Protein AF-A0A965Y6D3-F1 (afdb_monomer_lite)

Radius of gyration: 19.17 Å; chains: 1; bounding box: 47×40×53 Å

Structure (mmCIF, N/CA/C/O backbone):
data_AF-A0A965Y6D3-F1
#
_entry.id   AF-A0A965Y6D3-F1
#
loop_
_atom_site.group_PDB
_atom_site.id
_atom_site.type_symbol
_atom_site.label_atom_id
_atom_site.label_alt_id
_atom_site.label_comp_id
_atom_site.label_asym_id
_atom_site.label_entity_id
_atom_site.label_seq_id
_atom_site.pdbx_PDB_ins_code
_atom_site.Cartn_x
_atom_site.Cartn_y
_atom_site.Cartn_z
_atom_site.occupancy
_atom_site.B_iso_or_equiv
_atom_site.auth_seq_id
_atom_site.auth_comp_id
_atom_site.auth_asym_id
_atom_site.auth_atom_id
_atom_site.pdbx_PDB_model_num
ATOM 1 N N . SER A 1 1 ? -4.633 10.732 -21.211 1.00 68.62 1 SER A N 1
ATOM 2 C CA . SER A 1 1 ? -4.605 10.788 -19.739 1.00 68.62 1 SER A CA 1
ATOM 3 C C . SER A 1 1 ? -6.030 10.645 -19.221 1.00 68.62 1 SER A C 1
ATOM 5 O O . SER A 1 1 ? -6.922 11.171 -19.879 1.00 68.62 1 SER A O 1
ATOM 7 N N . ILE A 1 2 ? -6.261 9.896 -18.138 1.00 81.75 2 ILE A N 1
ATOM 8 C CA . ILE A 1 2 ? -7.557 9.867 -17.426 1.00 81.75 2 ILE A CA 1
ATOM 9 C C . ILE A 1 2 ? -7.588 10.966 -16.351 1.00 81.75 2 ILE A C 1
ATOM 11 O O . ILE A 1 2 ? -6.536 11.519 -16.014 1.00 81.75 2 ILE A O 1
ATOM 15 N N . SER A 1 3 ? -8.769 11.322 -15.843 1.00 87.31 3 SER A N 1
ATOM 16 C CA . SER A 1 3 ? -8.889 12.342 -14.794 1.00 87.31 3 SER A CA 1
ATOM 17 C C . SER A 1 3 ? -8.324 11.835 -13.459 1.00 87.31 3 SER A C 1
ATOM 19 O O . SER A 1 3 ? -8.155 10.631 -13.259 1.00 87.31 3 SER A O 1
ATOM 21 N N . ILE A 1 4 ? -8.013 12.756 -12.540 1.00 86.50 4 ILE A N 1
ATOM 22 C CA . ILE A 1 4 ? -7.615 12.400 -11.166 1.00 86.50 4 ILE A CA 1
ATOM 23 C C . ILE A 1 4 ? -8.743 11.622 -10.484 1.00 86.50 4 ILE A C 1
ATOM 25 O O . ILE A 1 4 ? -8.484 10.596 -9.873 1.00 86.50 4 ILE A O 1
ATOM 29 N N . PHE A 1 5 ? -9.987 12.063 -10.673 1.00 88.44 5 PHE A N 1
ATOM 30 C CA . PHE A 1 5 ? -11.165 11.400 -10.124 1.00 88.44 5 PHE A CA 1
ATOM 31 C C . PHE A 1 5 ? -11.256 9.926 -10.548 1.00 88.44 5 PHE A C 1
ATOM 33 O O . PHE A 1 5 ? -11.389 9.053 -9.695 1.00 88.44 5 PHE A O 1
ATOM 40 N N . GLU A 1 6 ? -11.099 9.639 -11.845 1.00 87.62 6 GLU A N 1
ATOM 41 C CA . GLU A 1 6 ? -11.124 8.260 -12.349 1.00 87.62 6 GLU A CA 1
ATOM 42 C C . GLU A 1 6 ? -9.951 7.429 -11.815 1.00 87.62 6 GLU A C 1
ATOM 44 O O . GLU A 1 6 ? -10.140 6.274 -11.445 1.00 87.62 6 GLU A O 1
ATOM 49 N N . ARG A 1 7 ? -8.746 8.010 -11.701 1.00 87.44 7 ARG A N 1
ATOM 50 C CA . ARG A 1 7 ? -7.607 7.322 -11.064 1.00 87.44 7 ARG A CA 1
ATOM 51 C C . ARG A 1 7 ? -7.920 6.932 -9.625 1.00 87.44 7 ARG A C 1
ATOM 53 O O . ARG A 1 7 ? -7.744 5.773 -9.265 1.00 87.44 7 ARG A O 1
ATOM 60 N N . SER A 1 8 ? -8.403 7.882 -8.829 1.00 89.38 8 SER A N 1
ATOM 61 C CA . SER A 1 8 ? -8.737 7.645 -7.426 1.00 89.38 8 SER A CA 1
ATOM 62 C C . SER A 1 8 ? -9.843 6.602 -7.278 1.00 89.38 8 SER A C 1
ATOM 64 O O . SER A 1 8 ? -9.779 5.789 -6.365 1.00 89.38 8 SER A O 1
ATOM 66 N N . LYS A 1 9 ? -10.820 6.570 -8.194 1.00 90.38 9 LYS A N 1
ATOM 67 C CA . LYS A 1 9 ? -11.898 5.572 -8.182 1.00 90.38 9 LYS A CA 1
ATOM 68 C C . LYS A 1 9 ? -11.389 4.160 -8.487 1.00 90.38 9 LYS A C 1
ATOM 70 O O . LYS A 1 9 ? -11.785 3.212 -7.816 1.00 90.38 9 LYS A O 1
ATOM 75 N N . ILE A 1 10 ? -10.490 4.018 -9.463 1.00 90.69 10 ILE A N 1
ATOM 76 C CA . ILE A 1 10 ? -9.866 2.727 -9.797 1.00 90.69 10 ILE A CA 1
ATOM 77 C C . ILE A 1 10 ? -9.026 2.217 -8.620 1.00 90.69 10 ILE A C 1
ATOM 79 O O . ILE A 1 10 ? -9.146 1.053 -8.244 1.00 90.69 10 ILE A O 1
ATOM 83 N N . ILE A 1 11 ? -8.214 3.087 -8.008 1.00 90.44 11 ILE A N 1
ATOM 84 C CA . ILE A 1 11 ? -7.406 2.718 -6.837 1.00 90.44 11 ILE A CA 1
ATOM 85 C C . ILE A 1 11 ? -8.306 2.336 -5.658 1.00 90.44 11 ILE A C 1
ATOM 87 O O . ILE A 1 11 ? -8.054 1.322 -5.018 1.00 90.44 11 ILE A O 1
ATOM 91 N N . ALA A 1 12 ? -9.383 3.086 -5.406 1.00 92.38 12 ALA A N 1
ATOM 92 C CA . ALA A 1 12 ? -10.341 2.768 -4.349 1.00 92.38 12 ALA A CA 1
ATOM 93 C C . ALA A 1 12 ? -10.953 1.371 -4.523 1.00 92.38 12 ALA A C 1
ATOM 95 O O . ALA A 1 12 ? -10.989 0.603 -3.570 1.00 92.38 12 ALA A O 1
ATOM 96 N N . SER A 1 13 ? -11.357 1.008 -5.745 1.00 92.62 13 SER A N 1
ATOM 97 C CA . SER A 1 13 ? -11.887 -0.332 -6.033 1.00 92.62 13 SER A CA 1
ATOM 98 C C . SER A 1 13 ? -10.840 -1.435 -5.828 1.00 92.62 13 SER A C 1
ATOM 100 O O . SER A 1 13 ? -11.153 -2.488 -5.278 1.00 92.62 13 SER A O 1
ATOM 102 N N . MET A 1 14 ? -9.581 -1.187 -6.207 1.00 92.69 14 MET A N 1
ATOM 103 C CA . MET A 1 14 ? -8.479 -2.117 -5.941 1.00 92.69 14 MET A CA 1
ATOM 104 C C . MET A 1 14 ? -8.265 -2.312 -4.431 1.00 92.69 14 MET A C 1
ATOM 106 O O . MET A 1 14 ? -8.175 -3.447 -3.969 1.00 92.69 14 MET A O 1
ATOM 110 N N . LEU A 1 15 ? -8.225 -1.220 -3.661 1.00 91.81 15 LEU A N 1
ATOM 111 C CA . LEU A 1 15 ? -8.042 -1.254 -2.207 1.00 91.81 15 LEU A CA 1
ATOM 112 C C . LEU A 1 15 ? -9.227 -1.912 -1.487 1.00 91.81 15 LEU A C 1
ATOM 114 O O . LEU A 1 15 ? -9.032 -2.669 -0.540 1.00 91.81 15 LEU A O 1
ATOM 118 N N . GLU A 1 16 ? -10.452 -1.679 -1.954 1.00 94.06 16 GLU A N 1
ATOM 119 C CA . GLU A 1 16 ? -11.655 -2.338 -1.447 1.00 94.06 16 GLU A CA 1
ATOM 120 C C . GLU A 1 16 ? -11.596 -3.858 -1.619 1.00 94.06 16 GLU A C 1
ATOM 122 O O . GLU A 1 16 ? -11.966 -4.589 -0.702 1.00 94.06 16 GLU A O 1
ATOM 127 N N . SER A 1 17 ? -11.095 -4.334 -2.761 1.00 94.44 17 SER A N 1
ATOM 128 C CA . SER A 1 17 ? -11.027 -5.766 -3.070 1.00 94.44 17 SER A CA 1
ATOM 129 C C . SER A 1 17 ? -9.969 -6.544 -2.278 1.00 94.44 17 SER A C 1
ATOM 131 O O . SER A 1 17 ? -9.983 -7.770 -2.295 1.00 94.44 17 SER A O 1
ATOM 133 N N . ALA A 1 18 ? -9.048 -5.856 -1.597 1.00 90.94 18 ALA A N 1
ATOM 134 C CA . ALA A 1 18 ? -7.921 -6.481 -0.912 1.00 90.94 18 ALA A CA 1
ATOM 135 C C . ALA A 1 18 ? -8.195 -6.684 0.584 1.00 90.94 18 ALA A C 1
ATOM 137 O O . ALA A 1 18 ? -8.524 -5.728 1.281 1.00 90.94 18 ALA A O 1
ATOM 138 N N . ASP A 1 19 ? -7.995 -7.891 1.112 1.00 89.19 19 ASP A N 1
ATOM 139 C CA . ASP A 1 19 ? -8.047 -8.142 2.565 1.00 89.19 19 ASP A CA 1
ATOM 140 C C . ASP A 1 19 ? -6.763 -7.690 3.278 1.00 89.19 19 ASP A C 1
ATOM 142 O O . ASP A 1 19 ? -6.785 -7.232 4.423 1.00 89.19 19 ASP A O 1
ATOM 146 N N . VAL A 1 20 ? -5.635 -7.787 2.569 1.00 88.56 20 VAL A N 1
ATOM 147 C CA . VAL A 1 20 ? -4.311 -7.371 3.035 1.00 88.56 20 VAL A CA 1
ATOM 148 C C . VAL A 1 20 ? -3.737 -6.358 2.056 1.00 88.56 20 VAL A C 1
ATOM 150 O O . VAL A 1 20 ? -3.625 -6.624 0.860 1.00 88.56 20 VAL A O 1
ATOM 153 N N . ILE A 1 21 ? -3.340 -5.201 2.573 1.00 88.38 21 ILE A N 1
ATOM 154 C CA . ILE A 1 21 ? -2.695 -4.131 1.821 1.00 88.38 21 ILE A CA 1
ATOM 155 C C . ILE A 1 21 ? -1.252 -4.048 2.303 1.00 88.38 21 ILE A C 1
ATOM 157 O O . ILE A 1 21 ? -0.997 -3.793 3.478 1.00 88.38 21 ILE A O 1
ATOM 161 N N . ILE A 1 22 ? -0.301 -4.263 1.396 1.00 85.81 22 ILE A N 1
ATOM 162 C CA . ILE A 1 22 ? 1.119 -4.045 1.672 1.00 85.81 22 ILE A CA 1
ATOM 163 C C . ILE A 1 22 ? 1.490 -2.708 1.052 1.00 85.81 22 ILE A C 1
ATOM 165 O O . ILE A 1 22 ? 1.518 -2.559 -0.168 1.00 85.81 22 ILE A O 1
ATOM 169 N N . GLU A 1 23 ? 1.747 -1.725 1.901 1.00 80.25 23 GLU A N 1
ATOM 170 C CA . GLU A 1 23 ? 2.158 -0.399 1.487 1.00 80.25 23 GLU A CA 1
ATOM 171 C C . GLU A 1 23 ? 3.637 -0.188 1.790 1.00 80.25 23 GLU A C 1
ATOM 173 O O . GLU A 1 23 ? 4.140 -0.466 2.878 1.00 80.25 23 GLU A O 1
ATOM 178 N N . SER A 1 24 ? 4.341 0.360 0.813 1.00 73.81 24 SER A N 1
ATOM 179 C CA . SER A 1 24 ? 5.759 0.644 0.926 1.00 73.81 24 SER A CA 1
ATOM 180 C C . SER A 1 24 ? 6.064 2.013 0.332 1.00 73.81 24 SER A C 1
ATOM 182 O O . SER A 1 24 ? 5.515 2.360 -0.715 1.00 73.81 24 SER A O 1
ATOM 184 N N . ALA A 1 25 ? 6.958 2.772 0.968 1.00 63.88 25 ALA A N 1
ATOM 185 C CA . ALA A 1 25 ? 7.485 4.035 0.438 1.00 63.88 25 ALA A CA 1
ATOM 186 C C . ALA A 1 25 ? 6.428 5.116 0.105 1.00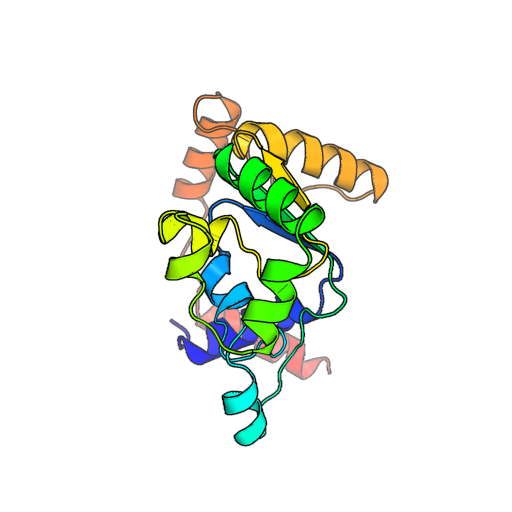 63.88 25 ALA A C 1
ATOM 188 O O . ALA A 1 25 ? 6.598 5.889 -0.836 1.00 63.88 25 ALA A O 1
ATOM 189 N N . VAL A 1 26 ? 5.349 5.203 0.892 1.00 68.62 26 VAL A N 1
ATOM 190 C CA . VAL A 1 26 ? 4.363 6.308 0.845 1.00 68.62 26 VAL A CA 1
ATOM 191 C C . VAL A 1 26 ? 3.560 6.388 -0.474 1.00 68.62 26 VAL A C 1
ATOM 193 O O . VAL A 1 26 ? 2.860 7.365 -0.727 1.00 68.62 26 VAL A O 1
ATOM 196 N N . VAL A 1 27 ? 3.609 5.353 -1.324 1.00 71.19 27 VAL A N 1
ATOM 197 C CA . VAL A 1 27 ? 3.031 5.385 -2.686 1.00 71.19 27 VAL A CA 1
ATOM 198 C C . VAL A 1 27 ? 1.513 5.586 -2.693 1.00 71.19 27 VAL A C 1
ATOM 200 O O . VAL A 1 27 ? 1.006 6.280 -3.567 1.00 71.19 27 VAL A O 1
ATOM 203 N N . LEU A 1 28 ? 0.802 4.988 -1.735 1.00 76.06 28 LEU A N 1
ATOM 204 C CA . LEU A 1 28 ? -0.661 5.052 -1.627 1.00 76.06 28 LEU A CA 1
ATOM 205 C C . LEU A 1 28 ? -1.113 5.748 -0.342 1.00 76.06 28 LEU A C 1
ATOM 207 O O . LEU A 1 28 ? -2.265 5.622 0.062 1.00 76.06 28 LEU A O 1
ATOM 211 N N . THR A 1 29 ? -0.218 6.479 0.327 1.00 74.56 29 THR A N 1
ATOM 212 C CA . THR A 1 29 ? -0.527 7.077 1.631 1.00 74.56 29 THR A CA 1
ATOM 213 C C . THR A 1 29 ? -1.676 8.071 1.517 1.00 74.56 29 THR A C 1
ATOM 215 O O . THR A 1 29 ? -2.518 8.131 2.408 1.00 74.56 29 THR A O 1
ATOM 218 N N . GLN A 1 30 ? -1.762 8.819 0.416 1.00 75.94 30 GLN A N 1
ATOM 219 C CA . GLN A 1 30 ? -2.862 9.756 0.233 1.00 75.94 30 GLN A CA 1
ATOM 220 C C . GLN A 1 30 ? -4.190 9.024 0.014 1.00 75.94 30 GLN A C 1
ATOM 222 O O . GLN A 1 30 ? -5.191 9.405 0.604 1.00 75.94 30 GLN A O 1
ATOM 227 N N . GLU A 1 31 ? -4.209 7.964 -0.789 1.00 81.12 31 GLU A N 1
ATOM 228 C CA . GLU A 1 31 ? -5.406 7.173 -1.070 1.00 81.12 31 GLU A CA 1
ATOM 229 C C . GLU A 1 31 ? -5.873 6.356 0.137 1.00 81.12 31 GLU A C 1
ATOM 231 O O . GLU A 1 31 ? -7.076 6.204 0.330 1.00 81.12 31 GLU A O 1
ATOM 236 N N . ILE A 1 32 ? -4.941 5.870 0.958 1.00 77.62 32 ILE A N 1
ATOM 237 C CA . ILE A 1 32 ? -5.231 5.095 2.165 1.00 77.62 32 ILE A CA 1
ATOM 238 C C . ILE A 1 32 ? -5.709 6.009 3.297 1.00 77.62 32 ILE A C 1
ATOM 240 O O . ILE A 1 32 ? -6.705 5.679 3.924 1.00 77.62 32 ILE A O 1
ATOM 244 N N . HIS A 1 33 ? -5.042 7.144 3.552 1.00 74.81 33 HIS A N 1
ATOM 245 C CA . HIS A 1 33 ? -5.310 7.960 4.754 1.00 74.81 33 HIS A CA 1
ATOM 246 C C . HIS A 1 33 ? -6.207 9.163 4.530 1.00 74.81 33 HIS A C 1
ATOM 248 O O . HIS A 1 33 ? -6.869 9.592 5.464 1.00 74.81 33 HIS A O 1
ATOM 254 N N . ASP A 1 34 ? -6.219 9.725 3.325 1.00 77.69 34 ASP A N 1
ATOM 255 C CA . ASP A 1 34 ? -6.990 10.928 3.004 1.00 77.69 34 ASP A CA 1
ATOM 256 C C . ASP A 1 34 ? -7.789 10.750 1.700 1.00 77.69 34 ASP A C 1
ATOM 258 O O . ASP A 1 34 ? -8.254 11.727 1.103 1.00 77.69 34 ASP A O 1
ATOM 262 N N . GLY A 1 35 ? -7.978 9.499 1.264 1.00 85.75 35 GLY A N 1
ATOM 263 C CA . GLY A 1 35 ? -8.602 9.159 -0.004 1.00 85.75 35 GLY A CA 1
ATOM 264 C C . GLY A 1 35 ? -10.048 9.654 -0.079 1.00 85.75 35 GLY A C 1
ATOM 265 O O . GLY A 1 35 ? -10.790 9.560 0.903 1.00 85.75 35 GLY A O 1
ATOM 266 N N . PRO A 1 36 ? -10.506 10.146 -1.245 1.00 90.88 36 PRO A N 1
ATOM 267 C CA . PRO A 1 36 ? -11.851 10.700 -1.381 1.00 90.88 36 PRO A CA 1
ATOM 268 C C . PRO A 1 36 ? -12.960 9.642 -1.307 1.00 90.88 36 PRO A C 1
ATOM 270 O O . PRO A 1 36 ? -14.127 10.015 -1.267 1.00 90.88 36 PRO A O 1
ATOM 273 N N . PHE A 1 37 ? -12.628 8.349 -1.318 1.00 93.88 37 PHE A N 1
ATOM 274 C CA . PHE A 1 37 ? -13.584 7.234 -1.320 1.00 93.88 37 PHE A CA 1
ATOM 275 C C . PHE A 1 37 ? -13.464 6.315 -0.096 1.00 93.88 37 PHE A C 1
ATOM 277 O O . PHE A 1 37 ? -14.272 5.401 0.036 1.00 93.88 37 PHE A O 1
ATOM 284 N N . GLU A 1 38 ? -12.477 6.539 0.775 1.00 90.75 38 GLU A N 1
ATOM 285 C CA . GLU A 1 38 ? -12.203 5.711 1.955 1.00 90.75 38 GLU A CA 1
ATOM 286 C C . GLU A 1 38 ? -12.880 6.325 3.190 1.00 90.75 38 GLU A C 1
ATOM 288 O O . GLU A 1 38 ? -12.722 7.519 3.447 1.00 90.75 38 GLU A O 1
ATOM 293 N N . CYS A 1 39 ? -13.671 5.541 3.923 1.00 89.25 39 CYS A N 1
ATOM 294 C CA . CYS A 1 39 ? -14.564 6.038 4.976 1.00 89.25 39 CYS A CA 1
ATOM 295 C C . CYS A 1 39 ? -14.075 5.835 6.416 1.00 89.25 39 CYS A C 1
ATOM 297 O O . CYS A 1 39 ? -14.684 6.394 7.326 1.00 89.25 39 CYS A O 1
ATOM 299 N N . TYR A 1 40 ? -13.045 5.028 6.657 1.00 85.62 40 TYR A N 1
ATOM 300 C CA . TYR A 1 40 ? -12.575 4.725 8.008 1.00 85.62 40 TYR A CA 1
ATOM 301 C C . TYR A 1 40 ? -11.571 5.762 8.517 1.00 85.62 40 TYR A C 1
ATOM 303 O O . TYR A 1 40 ? -11.633 6.202 9.661 1.00 85.62 40 TYR A O 1
ATOM 311 N N . THR A 1 41 ? -10.659 6.177 7.649 1.00 75.88 41 THR A N 1
ATOM 312 C CA . THR A 1 41 ? -9.553 7.090 7.947 1.00 75.88 41 THR A CA 1
ATOM 313 C C . THR A 1 41 ? -9.532 8.315 7.040 1.00 75.88 41 THR A C 1
ATOM 315 O O . THR A 1 41 ? -9.010 9.348 7.466 1.00 75.88 41 THR A O 1
ATOM 318 N N . GLY A 1 42 ? -10.110 8.203 5.838 1.00 78.62 42 GLY A N 1
ATOM 319 C CA . GLY A 1 42 ? -10.132 9.218 4.793 1.00 78.62 42 GLY A CA 1
ATOM 320 C C . GLY A 1 42 ? -11.396 10.080 4.741 1.00 78.62 42 GLY A C 1
ATOM 321 O O . GLY A 1 42 ? -12.081 10.324 5.733 1.00 78.62 42 GLY A O 1
ATOM 322 N N . HIS A 1 43 ? -11.689 10.590 3.543 1.00 85.00 43 HIS A N 1
ATOM 323 C CA . HIS A 1 43 ? -12.706 11.617 3.290 1.00 85.00 43 HIS A CA 1
ATOM 324 C C . HIS A 1 43 ? -13.939 11.077 2.546 1.00 85.00 43 HIS A C 1
ATOM 326 O O . HIS A 1 43 ? -14.705 11.847 1.956 1.00 85.00 43 HIS A O 1
ATOM 332 N N . GLY A 1 44 ? -14.150 9.760 2.574 1.00 87.44 44 GLY A N 1
ATOM 333 C CA . GLY A 1 44 ? -15.209 9.056 1.850 1.00 87.44 44 GLY A CA 1
ATOM 334 C C . GLY A 1 44 ? -16.620 9.575 2.125 1.00 87.44 44 GLY A C 1
ATOM 335 O O . GLY A 1 44 ? -17.461 9.535 1.230 1.00 87.44 44 GLY A O 1
ATOM 336 N N . ILE A 1 45 ? -16.868 10.172 3.296 1.00 89.06 45 ILE A N 1
ATOM 337 C CA . ILE A 1 45 ? -18.174 10.742 3.663 1.00 89.06 45 ILE A CA 1
ATOM 338 C C . ILE A 1 45 ? -18.715 11.740 2.625 1.00 89.06 45 ILE A C 1
ATOM 340 O O . ILE A 1 45 ? -19.907 11.736 2.320 1.00 89.06 45 ILE A O 1
ATOM 344 N N . TRP A 1 46 ? -17.844 12.548 2.012 1.00 89.88 46 TRP A N 1
ATOM 345 C CA . TRP A 1 46 ? -18.249 13.526 1.000 1.00 89.88 46 TRP A CA 1
ATOM 346 C C . TRP A 1 46 ? -18.655 12.867 -0.317 1.00 89.88 46 TRP A C 1
ATOM 348 O O . TRP A 1 46 ? -19.580 13.329 -0.986 1.00 89.88 46 TRP A O 1
ATOM 358 N N . SER A 1 47 ? -17.961 11.795 -0.702 1.00 91.75 47 SER A N 1
ATOM 359 C CA . SER A 1 47 ? -18.309 10.999 -1.880 1.00 91.75 47 SER A CA 1
ATOM 360 C C . SER A 1 47 ? -19.597 10.217 -1.644 1.00 91.75 47 SER A C 1
ATOM 362 O O . SER A 1 47 ? -20.460 10.194 -2.522 1.00 91.75 47 SER A O 1
ATOM 364 N N . TRP A 1 48 ? -19.778 9.686 -0.436 1.00 92.88 48 TRP A N 1
ATOM 365 C CA . TRP A 1 48 ? -21.003 9.012 -0.022 1.00 92.88 48 TRP A CA 1
ATOM 366 C C . TRP A 1 48 ? -22.223 9.946 -0.086 1.00 92.88 48 TRP A C 1
ATOM 368 O O . TRP A 1 48 ? -23.231 9.588 -0.691 1.00 92.88 48 TRP A O 1
ATOM 378 N N . TRP A 1 49 ? -22.122 11.191 0.407 1.00 93.19 49 TRP A N 1
ATOM 379 C CA . TRP A 1 49 ? -23.194 12.199 0.274 1.00 93.19 49 TRP A CA 1
ATOM 380 C C . TRP A 1 49 ? -23.559 12.535 -1.173 1.00 93.19 49 TRP A C 1
ATOM 382 O O . TRP A 1 49 ? -24.685 12.942 -1.449 1.00 93.19 49 TRP A O 1
ATOM 392 N N . LYS A 1 50 ? -22.623 12.356 -2.108 1.00 93.00 50 LYS A N 1
ATOM 393 C CA . LYS A 1 50 ? -22.860 12.532 -3.547 1.00 93.00 50 LYS A CA 1
ATOM 394 C C . LYS A 1 50 ? -23.418 11.273 -4.225 1.00 93.00 50 LYS A C 1
ATOM 396 O O . LYS A 1 50 ? -23.549 11.267 -5.446 1.00 93.00 50 LYS A O 1
ATOM 401 N N . GLY A 1 51 ? -23.726 10.220 -3.465 1.00 93.31 51 GLY A N 1
ATOM 402 C CA . GLY A 1 51 ? -24.212 8.940 -3.985 1.00 93.31 51 GLY A CA 1
ATOM 403 C C . GLY A 1 51 ? -23.143 8.134 -4.726 1.00 93.31 51 GLY A C 1
ATOM 404 O O . GLY A 1 51 ? -23.476 7.275 -5.539 1.00 93.31 51 GLY A O 1
ATOM 405 N N . LEU A 1 52 ? -21.860 8.431 -4.500 1.00 94.44 52 LEU A N 1
ATOM 406 C CA . LEU A 1 52 ? -20.758 7.680 -5.093 1.00 94.44 52 LEU A CA 1
ATOM 407 C C . LEU A 1 52 ? -20.433 6.453 -4.241 1.00 94.44 52 LEU A C 1
ATOM 409 O O . LEU A 1 52 ? -20.594 6.468 -3.022 1.00 94.44 52 LEU A O 1
ATOM 413 N N . HIS A 1 53 ? -19.926 5.409 -4.898 1.00 93.69 53 HIS A N 1
ATOM 414 C CA . HIS A 1 53 ? -19.408 4.223 -4.220 1.00 93.69 53 HIS A CA 1
ATOM 415 C C . HIS A 1 53 ? -18.206 4.576 -3.338 1.00 93.69 53 HIS A C 1
ATOM 417 O O . HIS A 1 53 ? -17.333 5.341 -3.754 1.00 93.69 53 HIS A O 1
ATOM 423 N N . THR A 1 54 ? -18.162 4.001 -2.142 1.00 94.94 54 THR A N 1
ATOM 424 C CA . THR A 1 54 ? -17.120 4.221 -1.133 1.00 94.94 54 THR A CA 1
ATOM 425 C C . THR A 1 54 ? -16.784 2.909 -0.448 1.00 94.94 54 THR A C 1
ATOM 427 O O . THR A 1 54 ? -17.657 2.053 -0.323 1.00 94.94 54 THR A O 1
ATOM 430 N N . TYR A 1 55 ? -15.565 2.789 0.066 1.00 93.88 55 TYR A N 1
ATOM 431 C CA . TYR A 1 55 ? -15.099 1.610 0.789 1.00 93.88 55 TYR A CA 1
ATOM 432 C C . TYR A 1 55 ? -14.592 1.988 2.183 1.00 93.88 55 TYR A C 1
ATOM 434 O O . TYR A 1 55 ? -14.430 3.164 2.510 1.00 93.88 55 TYR A O 1
ATOM 442 N N . SER A 1 56 ? -14.359 0.982 3.019 1.00 91.00 56 SER A N 1
ATOM 443 C CA . SER A 1 56 ? -13.850 1.159 4.376 1.00 91.00 56 SER A CA 1
ATOM 444 C C . SER A 1 56 ? -12.645 0.261 4.598 1.00 91.00 56 SER A C 1
ATOM 446 O O . SER A 1 56 ? -12.666 -0.915 4.227 1.00 91.00 56 SER A O 1
AT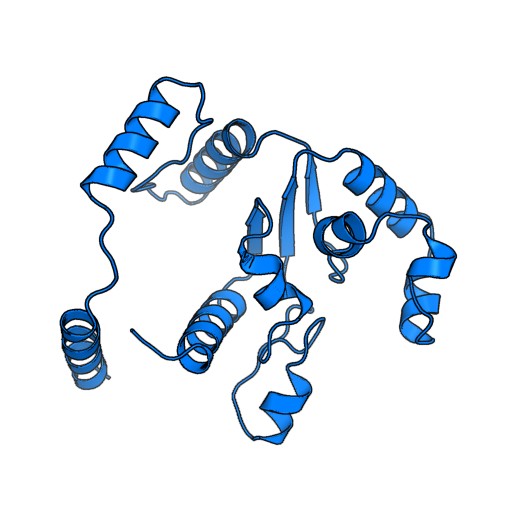OM 448 N N . LEU A 1 57 ? -11.611 0.808 5.230 1.00 88.12 57 LEU A N 1
ATOM 449 C CA . LEU A 1 57 ? -10.468 0.028 5.679 1.00 88.12 57 LEU A CA 1
ATOM 450 C C . LEU A 1 57 ? -10.740 -0.755 6.966 1.00 88.12 57 LEU A C 1
ATOM 452 O O . LEU A 1 57 ? -10.023 -1.705 7.193 1.00 88.12 57 LEU A O 1
ATOM 456 N N . LYS A 1 58 ? -11.779 -0.434 7.750 1.00 86.25 58 LYS A N 1
ATOM 457 C CA . LYS A 1 58 ? -12.020 -0.889 9.141 1.00 86.25 58 LYS A CA 1
ATOM 458 C C . LYS A 1 58 ? -11.586 -2.319 9.527 1.00 86.25 58 LYS A C 1
ATOM 460 O O . LYS A 1 58 ? -11.103 -2.494 10.638 1.00 86.25 58 LYS A O 1
ATOM 465 N N . ASP A 1 59 ? -11.725 -3.308 8.648 1.00 86.69 59 ASP A N 1
ATOM 466 C CA . ASP A 1 59 ? -11.436 -4.723 8.938 1.00 86.69 59 ASP A CA 1
ATOM 467 C C . ASP A 1 59 ? -10.290 -5.311 8.088 1.00 86.69 59 ASP A C 1
ATOM 469 O O . ASP A 1 59 ? -10.101 -6.525 8.022 1.00 86.69 59 ASP A O 1
ATOM 473 N N . LYS A 1 60 ? -9.526 -4.460 7.399 1.00 88.75 60 LYS A N 1
ATOM 474 C CA . LYS A 1 60 ? -8.413 -4.864 6.534 1.00 88.75 60 LYS A CA 1
ATOM 475 C C . LYS A 1 60 ? -7.103 -4.900 7.315 1.00 88.75 60 LYS A C 1
ATOM 477 O O . LYS A 1 60 ? -6.937 -4.256 8.344 1.00 88.75 60 LYS A O 1
ATOM 482 N N . THR A 1 61 ? -6.130 -5.658 6.816 1.00 87.81 61 THR A N 1
ATOM 483 C CA . THR A 1 61 ? -4.776 -5.667 7.388 1.00 87.81 61 THR A CA 1
ATOM 484 C C . THR A 1 61 ? -3.856 -4.782 6.561 1.00 87.81 61 THR A C 1
ATOM 486 O O . THR A 1 61 ? -3.665 -5.028 5.372 1.00 87.81 61 THR A O 1
ATOM 489 N N . LEU A 1 62 ? -3.241 -3.778 7.187 1.00 85.62 62 LEU A N 1
ATOM 490 C CA . LEU A 1 62 ? -2.249 -2.915 6.544 1.00 85.62 62 LEU A CA 1
ATOM 491 C C . LEU A 1 62 ? -0.836 -3.275 7.019 1.00 85.62 62 LEU A C 1
ATOM 493 O O . LEU A 1 62 ? -0.517 -3.114 8.194 1.00 85.62 62 LEU A O 1
ATOM 497 N N . ILE A 1 63 ? 0.026 -3.721 6.107 1.00 85.25 63 ILE A N 1
ATOM 498 C CA . ILE A 1 63 ? 1.453 -3.963 6.357 1.00 85.25 63 ILE A CA 1
ATOM 499 C C . ILE A 1 63 ? 2.240 -2.790 5.784 1.00 85.25 63 ILE A C 1
ATOM 501 O O . ILE A 1 63 ? 2.087 -2.469 4.606 1.00 85.25 63 ILE A O 1
ATOM 505 N N . ARG A 1 64 ? 3.097 -2.162 6.593 1.00 80.62 64 ARG A N 1
ATOM 506 C CA . ARG A 1 64 ? 3.932 -1.036 6.160 1.00 80.62 64 ARG A CA 1
ATOM 507 C C . ARG A 1 64 ? 5.409 -1.351 6.254 1.00 80.62 64 ARG A C 1
ATOM 509 O O . ARG A 1 64 ? 5.891 -1.671 7.332 1.00 80.62 64 ARG A O 1
ATOM 516 N N . ILE A 1 65 ? 6.117 -1.217 5.135 1.00 82.81 65 ILE A N 1
ATOM 517 C CA . ILE A 1 65 ? 7.577 -1.352 5.073 1.00 82.81 65 ILE A CA 1
ATOM 518 C C . ILE A 1 65 ? 8.190 0.045 4.992 1.00 82.81 65 ILE A C 1
ATOM 520 O O . ILE A 1 65 ? 7.916 0.788 4.043 1.00 82.81 65 ILE A O 1
ATOM 524 N N . ASP A 1 66 ? 9.014 0.392 5.975 1.00 75.25 66 ASP A N 1
ATOM 525 C CA . ASP A 1 66 ? 9.675 1.693 6.075 1.00 75.25 66 ASP A CA 1
ATOM 526 C C . ASP A 1 66 ? 11.028 1.535 6.801 1.00 75.25 66 ASP A C 1
ATOM 528 O O . ASP A 1 66 ? 11.258 0.565 7.518 1.00 75.25 66 ASP A O 1
ATOM 532 N N . LEU A 1 67 ? 11.955 2.464 6.586 1.00 63.97 67 LEU A N 1
ATOM 533 C CA . LEU A 1 67 ? 13.295 2.450 7.177 1.00 63.97 67 LEU A CA 1
ATOM 534 C C . LEU A 1 67 ? 13.347 3.125 8.555 1.00 63.97 67 LEU A C 1
ATOM 536 O O . LEU A 1 67 ? 14.340 2.980 9.267 1.00 63.97 67 LEU A O 1
ATOM 540 N N . ASP A 1 68 ? 12.321 3.889 8.929 1.00 70.06 68 ASP A N 1
ATOM 541 C CA . ASP A 1 68 ? 12.371 4.731 10.121 1.00 70.06 68 ASP A CA 1
ATOM 542 C C . ASP A 1 68 ? 12.030 3.958 11.415 1.00 70.06 68 ASP A C 1
ATOM 544 O O . ASP A 1 68 ? 10.904 3.518 11.658 1.00 70.06 68 ASP A O 1
ATOM 548 N N . GLU A 1 69 ? 13.015 3.823 12.309 1.00 67.06 69 GLU A N 1
ATOM 549 C CA . GLU A 1 69 ? 12.840 3.185 13.621 1.00 67.06 69 GLU A CA 1
ATOM 550 C C . GLU A 1 69 ? 11.844 3.911 14.533 1.00 67.06 69 GLU A C 1
ATOM 552 O O . GLU A 1 69 ? 11.261 3.309 15.442 1.00 67.06 69 GLU A O 1
ATOM 557 N N . ASN A 1 70 ? 11.629 5.209 14.318 1.00 63.97 70 ASN A N 1
ATOM 558 C CA . ASN A 1 70 ? 10.684 5.978 15.114 1.00 63.97 70 ASN A CA 1
ATOM 559 C C . ASN A 1 70 ? 9.238 5.521 14.891 1.00 63.97 70 ASN A C 1
ATOM 561 O O . ASN A 1 70 ? 8.401 5.747 15.762 1.00 63.97 70 ASN A O 1
ATOM 565 N N . LEU A 1 71 ? 8.945 4.833 13.782 1.00 62.88 71 LEU A N 1
ATOM 566 C CA . LEU A 1 71 ? 7.625 4.257 13.517 1.00 62.88 71 LEU A CA 1
ATOM 567 C C . LEU A 1 71 ? 7.315 3.113 14.473 1.00 62.88 71 LEU A C 1
ATOM 569 O O . LEU A 1 71 ? 6.208 3.033 14.999 1.00 62.88 71 LEU A O 1
ATOM 573 N N . ARG A 1 72 ? 8.310 2.264 14.761 1.00 66.00 72 ARG A N 1
ATOM 574 C CA . ARG A 1 72 ? 8.174 1.224 15.787 1.00 66.00 72 ARG A CA 1
ATOM 575 C C . ARG A 1 72 ? 7.966 1.848 17.156 1.00 66.00 72 ARG A C 1
ATOM 577 O O . ARG A 1 72 ? 7.020 1.477 17.831 1.00 66.00 72 ARG A O 1
ATOM 584 N N . LYS A 1 73 ? 8.771 2.850 17.526 1.00 65.88 73 LYS A N 1
ATOM 585 C CA . LYS A 1 73 ? 8.608 3.555 18.811 1.00 65.88 73 LYS A CA 1
ATOM 586 C C . LYS A 1 73 ? 7.221 4.194 18.938 1.00 65.88 73 LYS A C 1
ATOM 588 O O . LYS A 1 73 ? 6.611 4.118 19.997 1.00 65.88 73 LYS A O 1
ATOM 593 N N . ALA A 1 74 ? 6.705 4.795 17.864 1.00 63.53 74 ALA A N 1
ATOM 594 C CA . ALA A 1 74 ? 5.356 5.356 17.828 1.00 63.53 74 ALA A CA 1
ATOM 595 C C . ALA A 1 74 ? 4.268 4.275 17.960 1.00 63.53 74 ALA A C 1
ATOM 597 O O . ALA A 1 74 ? 3.290 4.487 18.677 1.00 63.53 74 ALA A O 1
ATOM 598 N N . GLN A 1 75 ? 4.448 3.117 17.317 1.00 61.84 75 GLN A N 1
ATOM 599 C CA . GLN A 1 75 ? 3.526 1.989 17.440 1.00 61.84 75 GLN A CA 1
ATOM 600 C C . GLN A 1 75 ? 3.541 1.383 18.850 1.00 61.84 75 GLN A C 1
ATOM 602 O O . GLN A 1 75 ? 2.479 1.110 19.406 1.00 61.84 75 GLN A O 1
ATOM 607 N N . ASP A 1 76 ? 4.722 1.179 19.430 1.00 65.56 76 ASP A N 1
ATOM 608 C CA . ASP A 1 76 ? 4.876 0.638 20.781 1.00 65.56 76 ASP A CA 1
ATOM 609 C C . ASP A 1 76 ? 4.189 1.570 21.795 1.00 65.56 76 ASP A C 1
ATOM 611 O O . ASP A 1 76 ? 3.375 1.121 22.600 1.00 65.56 76 ASP A O 1
ATOM 615 N N . LEU A 1 77 ? 4.375 2.889 21.649 1.00 63.31 77 LEU A N 1
ATOM 616 C CA . LEU A 1 77 ? 3.658 3.900 22.433 1.00 63.31 77 LEU A CA 1
ATOM 617 C C . LEU A 1 77 ? 2.134 3.859 22.232 1.00 63.31 77 LEU A C 1
ATOM 619 O O . LEU A 1 77 ? 1.398 4.093 23.186 1.00 63.31 77 LEU A O 1
ATOM 623 N N . GLN A 1 78 ? 1.635 3.577 21.022 1.00 58.41 78 GLN A N 1
ATOM 624 C CA . GLN A 1 78 ? 0.195 3.406 20.777 1.00 58.41 78 GLN A CA 1
ATOM 625 C C . GLN A 1 78 ? -0.367 2.147 21.441 1.00 58.41 78 GLN A C 1
ATOM 627 O O . GLN A 1 78 ? -1.447 2.206 22.023 1.00 58.41 78 GLN A O 1
ATOM 632 N N . LYS A 1 79 ? 0.354 1.023 21.372 1.00 61.47 79 LYS A N 1
ATOM 633 C CA . LYS A 1 79 ? -0.059 -0.241 22.001 1.00 61.47 79 LYS A CA 1
ATOM 634 C C . LYS A 1 79 ? -0.102 -0.132 23.524 1.00 61.47 79 LYS A C 1
ATOM 636 O O . LYS A 1 79 ? -0.963 -0.739 24.151 1.00 61.47 79 LYS A O 1
ATOM 641 N N . GLU A 1 80 ? 0.804 0.648 24.106 1.00 55.75 80 GLU A N 1
ATOM 642 C CA . GLU A 1 80 ? 0.879 0.866 25.553 1.00 55.75 80 GLU A CA 1
ATOM 643 C C . GLU A 1 80 ? -0.064 1.973 26.056 1.00 55.75 80 GLU A C 1
ATOM 645 O O . GLU A 1 80 ? -0.370 2.024 27.248 1.00 55.75 80 GLU A O 1
ATOM 650 N N . SER A 1 81 ? -0.556 2.855 25.178 1.00 52.91 81 SER A N 1
ATOM 651 C CA . SER A 1 81 ? -1.276 4.065 25.580 1.00 52.91 81 SER A CA 1
ATOM 652 C C . SER A 1 81 ? -2.672 4.164 24.962 1.00 52.91 81 SER A C 1
ATOM 654 O O . SER A 1 81 ? -2.873 4.744 23.893 1.00 52.91 81 SER A O 1
ATOM 656 N N . ALA A 1 82 ? -3.678 3.712 25.719 1.00 53.69 82 ALA A N 1
ATOM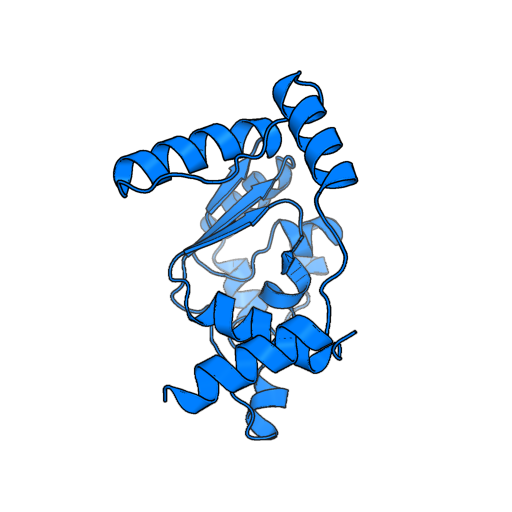 657 C CA . ALA A 1 82 ? -5.103 3.952 25.446 1.00 53.69 82 ALA A CA 1
ATOM 658 C C . ALA A 1 82 ? -5.462 5.455 25.300 1.00 53.69 82 ALA A C 1
ATOM 660 O O . ALA A 1 82 ? -6.507 5.809 24.756 1.00 53.69 82 ALA A O 1
ATOM 661 N N . LEU A 1 83 ? -4.574 6.356 25.741 1.00 51.97 83 LEU A N 1
ATOM 662 C CA . LEU A 1 83 ? -4.744 7.812 25.702 1.00 51.97 83 LEU A CA 1
ATOM 663 C C . LEU A 1 83 ? -4.766 8.394 24.281 1.00 51.97 83 LEU A C 1
ATOM 665 O O . LEU A 1 83 ? -5.386 9.435 24.066 1.00 51.97 83 LEU A O 1
ATOM 669 N N . ILE A 1 84 ? -4.096 7.762 23.309 1.00 53.88 84 ILE A N 1
ATOM 670 C CA . ILE A 1 84 ? -4.060 8.275 21.928 1.00 53.88 84 ILE A CA 1
ATOM 671 C C . ILE A 1 84 ? -5.402 8.031 21.234 1.00 53.88 84 ILE A C 1
ATOM 673 O O . ILE A 1 84 ? -5.900 8.929 20.554 1.00 53.88 84 ILE A O 1
ATOM 677 N N . GLN A 1 85 ? -6.009 6.861 21.443 1.00 50.53 85 GLN A N 1
ATOM 678 C CA . GLN A 1 85 ? -7.316 6.526 20.881 1.00 50.53 85 GLN A CA 1
ATOM 679 C C . GLN A 1 85 ? -8.417 7.417 21.478 1.00 50.53 85 GLN A C 1
ATOM 681 O O . GLN A 1 85 ? -9.171 8.037 20.735 1.00 50.53 85 GLN A O 1
ATOM 686 N N . GLU A 1 86 ? -8.417 7.623 22.802 1.00 55.44 86 GLU A N 1
ATOM 687 C CA . GLU A 1 86 ? -9.350 8.561 23.444 1.00 55.44 86 GLU A CA 1
ATOM 688 C C . GLU A 1 86 ? -9.200 10.010 22.952 1.00 55.44 86 GLU A C 1
ATOM 690 O O . GLU A 1 86 ? -10.187 10.739 22.852 1.00 55.44 86 GLU A O 1
ATOM 695 N N . ALA A 1 87 ? -7.975 10.470 22.679 1.00 54.25 87 ALA A N 1
ATOM 696 C CA . ALA A 1 87 ? -7.741 11.824 22.180 1.00 54.25 87 ALA A CA 1
ATOM 697 C C . ALA A 1 87 ? -8.240 12.007 20.735 1.00 54.25 87 ALA A C 1
ATOM 699 O O . ALA A 1 87 ? -8.694 13.098 20.382 1.00 54.25 87 ALA A O 1
ATOM 700 N N . ILE A 1 88 ? -8.186 10.943 19.924 1.00 50.78 88 ILE A N 1
ATOM 701 C CA . ILE A 1 88 ? -8.745 10.897 18.566 1.00 50.78 88 ILE A CA 1
ATOM 702 C C . ILE A 1 88 ? -10.269 10.948 18.621 1.00 50.78 88 ILE A C 1
ATOM 704 O O . ILE A 1 88 ? -10.863 11.792 17.952 1.00 50.78 88 ILE A O 1
ATOM 708 N N . ASP A 1 89 ? -10.884 10.130 19.475 1.00 54.75 89 ASP A N 1
ATOM 709 C CA . ASP A 1 89 ? -12.339 10.102 19.659 1.00 54.75 89 ASP A CA 1
ATOM 710 C C . ASP A 1 89 ? -12.876 11.447 20.183 1.00 54.75 89 ASP A C 1
ATOM 712 O O . ASP A 1 89 ? -14.002 11.845 19.884 1.00 54.75 89 ASP A O 1
ATOM 716 N N . LYS A 1 90 ? -12.046 12.198 20.921 1.00 59.66 90 LYS A N 1
ATOM 717 C CA . LYS A 1 90 ? -12.340 13.552 21.428 1.00 59.66 90 LYS A CA 1
ATOM 718 C C . LYS A 1 90 ? -11.971 14.681 20.450 1.00 59.66 90 LYS A C 1
ATOM 720 O O . LYS A 1 90 ? -12.116 15.852 20.801 1.00 59.66 90 LYS A O 1
ATOM 725 N N . GLY A 1 91 ? -11.494 14.367 19.242 1.00 48.75 91 GLY A N 1
ATOM 726 C CA . GLY A 1 91 ? -11.201 15.349 18.190 1.00 48.75 91 GLY A CA 1
ATOM 727 C C . GLY A 1 91 ? -10.000 16.267 18.462 1.00 48.75 91 GLY A C 1
ATOM 728 O O . GLY A 1 91 ? -9.926 17.363 17.904 1.00 48.75 91 GLY A O 1
ATOM 729 N N . LEU A 1 92 ? -9.062 15.866 19.328 1.00 50.66 92 LEU A N 1
ATOM 730 C CA . LEU A 1 92 ? -7.899 16.687 19.678 1.00 50.66 92 LEU A CA 1
ATOM 731 C C . LEU A 1 92 ? -6.769 16.575 18.628 1.00 50.66 92 LEU A C 1
ATOM 733 O O . LEU A 1 92 ? -6.470 15.475 18.156 1.00 50.66 92 LEU A O 1
ATOM 737 N N . PRO A 1 93 ? -6.074 17.683 18.283 1.00 46.06 93 PRO A N 1
ATOM 738 C CA . PRO A 1 93 ? -4.947 17.649 17.351 1.00 46.06 93 PRO A CA 1
ATOM 739 C C . PRO A 1 93 ? -3.763 16.838 17.904 1.00 46.06 93 PRO A C 1
ATOM 741 O O . PRO A 1 93 ? -3.185 17.180 18.941 1.00 46.06 93 PRO A O 1
ATOM 744 N N . LYS A 1 94 ? -3.370 15.790 17.171 1.00 51.09 94 LYS A N 1
ATOM 745 C CA . LYS A 1 94 ? -2.316 14.818 17.533 1.00 51.09 94 LYS A CA 1
ATOM 746 C C . LYS A 1 94 ? -0.933 15.447 17.767 1.00 51.09 94 LYS A C 1
ATOM 748 O O . LYS A 1 94 ? -0.162 14.962 18.599 1.00 51.09 94 LYS A O 1
ATOM 753 N N . THR A 1 95 ? -0.681 16.596 17.141 1.00 43.28 95 THR A N 1
ATOM 754 C CA . THR A 1 95 ? 0.585 17.344 17.199 1.00 43.28 95 THR A CA 1
ATOM 755 C C . THR A 1 95 ? 0.968 17.823 18.600 1.00 43.28 95 THR A C 1
ATOM 757 O O . THR A 1 95 ? 2.154 17.974 18.892 1.00 43.28 95 THR A O 1
ATOM 760 N N . LYS A 1 96 ? -0.002 18.042 19.500 1.00 45.72 96 LYS A N 1
ATOM 761 C CA . LYS A 1 96 ? 0.284 18.466 20.883 1.00 45.72 96 LYS A CA 1
ATOM 762 C C . LYS A 1 96 ? 0.700 17.323 21.809 1.00 45.72 96 LYS A C 1
ATOM 764 O O . LYS A 1 96 ? 1.282 17.597 22.854 1.00 45.72 96 LYS A O 1
ATOM 769 N N . ILE A 1 97 ? 0.402 16.075 21.449 1.00 48.09 97 ILE A N 1
ATOM 770 C CA . ILE A 1 97 ? 0.510 14.931 22.365 1.00 48.09 97 ILE A CA 1
ATOM 771 C C . ILE A 1 97 ? 1.748 14.081 22.049 1.00 48.09 97 ILE A C 1
ATOM 773 O O . ILE A 1 97 ? 2.408 13.606 22.967 1.00 48.09 97 ILE A O 1
ATOM 777 N N . SER A 1 98 ? 2.111 13.924 20.772 1.00 52.59 98 SER A N 1
ATOM 778 C CA . SER A 1 98 ? 3.103 12.921 20.357 1.00 52.59 98 SER A CA 1
ATOM 779 C C . SER A 1 98 ? 4.539 13.441 20.182 1.00 52.59 98 SER A C 1
ATOM 781 O O . SER A 1 98 ? 5.468 12.641 20.192 1.00 52.59 98 SER A O 1
ATOM 783 N N . LYS A 1 99 ? 4.751 14.762 20.013 1.00 53.88 99 LYS A N 1
ATOM 784 C CA . LYS A 1 99 ? 6.045 15.382 19.615 1.00 53.88 99 LYS A CA 1
ATOM 785 C C . LYS A 1 99 ? 6.692 14.755 18.364 1.00 53.88 99 LYS A C 1
ATOM 787 O O . LYS A 1 99 ? 7.877 14.967 18.108 1.00 53.88 99 LYS A O 1
ATOM 792 N N . ILE A 1 100 ? 5.927 14.003 17.576 1.00 52.94 100 ILE A N 1
ATOM 793 C CA . ILE A 1 100 ? 6.420 13.293 16.403 1.00 52.94 100 ILE A CA 1
ATOM 794 C C . ILE A 1 100 ? 6.343 14.226 15.172 1.00 52.94 100 ILE A C 1
ATOM 796 O O . ILE A 1 100 ? 5.287 14.804 14.916 1.00 52.94 100 ILE A O 1
ATOM 800 N N . PRO A 1 101 ? 7.444 14.425 14.413 1.00 51.78 101 PRO A N 1
ATOM 801 C CA . PRO A 1 101 ? 7.449 15.195 13.169 1.00 51.78 101 PRO A CA 1
ATOM 802 C C . PRO A 1 101 ? 6.319 14.820 12.196 1.00 51.78 101 PRO A C 1
ATOM 804 O O . PRO A 1 101 ? 6.054 13.648 11.967 1.00 51.78 101 PRO A O 1
ATOM 807 N N . PHE A 1 102 ? 5.721 15.810 11.527 1.00 45.88 102 PHE A N 1
ATOM 808 C CA . PHE A 1 102 ? 4.555 15.649 10.637 1.00 45.88 102 PHE A CA 1
ATOM 809 C C . PHE A 1 102 ? 4.716 14.588 9.525 1.00 45.88 102 PHE A C 1
ATOM 811 O O . PHE A 1 102 ? 3.770 13.880 9.193 1.00 45.88 102 PHE A O 1
ATOM 818 N N . ARG A 1 103 ? 5.927 14.408 8.975 1.00 45.44 103 ARG A N 1
ATOM 819 C CA . ARG A 1 103 ? 6.213 13.329 8.004 1.00 45.44 103 ARG A CA 1
ATOM 820 C C . ARG A 1 103 ? 5.968 11.941 8.608 1.00 45.44 103 ARG A C 1
ATOM 822 O O . ARG A 1 103 ? 5.456 11.057 7.930 1.00 45.44 103 ARG A O 1
ATOM 829 N N . MET A 1 104 ? 6.288 11.782 9.886 1.00 48.88 104 MET A N 1
ATOM 830 C CA . MET A 1 104 ? 6.013 10.574 10.651 1.00 48.88 104 MET A CA 1
ATOM 831 C C . MET A 1 104 ? 4.550 10.503 11.098 1.00 48.88 104 MET A C 1
ATOM 833 O O . MET A 1 104 ? 4.065 9.413 11.333 1.00 48.88 104 MET A O 1
ATOM 837 N N . GLU A 1 105 ? 3.779 11.593 11.134 1.00 51.22 105 GLU A N 1
ATOM 838 C CA . GLU A 1 105 ? 2.320 11.471 11.299 1.00 51.22 105 GLU A CA 1
ATOM 839 C C . GLU A 1 105 ? 1.652 10.759 10.114 1.00 51.22 105 GLU A C 1
ATOM 841 O O . GLU A 1 105 ? 0.757 9.947 10.316 1.00 51.22 105 GLU A O 1
ATOM 846 N N . MET A 1 106 ? 2.139 10.976 8.892 1.00 48.59 106 MET A N 1
ATOM 847 C CA . MET A 1 106 ? 1.604 10.321 7.688 1.00 48.59 106 MET A CA 1
ATOM 848 C C . MET A 1 106 ? 2.178 8.909 7.449 1.00 48.59 106 MET A C 1
ATOM 850 O O . MET A 1 106 ? 1.517 8.061 6.844 1.00 48.59 106 MET A O 1
ATOM 854 N N . SER A 1 107 ? 3.403 8.635 7.922 1.00 49.88 107 SER A N 1
ATOM 855 C CA . SER A 1 107 ? 4.081 7.331 7.778 1.00 49.88 107 SER A CA 1
ATOM 856 C C . SER A 1 107 ? 3.909 6.409 9.008 1.00 49.88 107 SER A C 1
ATOM 858 O O . SER A 1 107 ? 3.582 5.233 8.835 1.00 49.88 107 SER A O 1
ATOM 860 N N . ALA A 1 108 ? 4.005 6.930 10.239 1.00 45.50 108 ALA A N 1
ATOM 861 C CA . ALA A 1 108 ? 3.943 6.162 11.499 1.00 45.50 108 ALA A CA 1
ATOM 862 C C . ALA A 1 108 ? 2.528 5.890 11.965 1.00 45.50 108 ALA A C 1
ATOM 864 O O . ALA A 1 108 ? 2.230 4.812 12.468 1.00 45.50 108 ALA A O 1
ATOM 865 N N . PHE A 1 109 ? 1.653 6.876 11.802 1.00 50.31 109 PHE A N 1
ATOM 866 C CA . PHE A 1 109 ? 0.271 6.753 12.215 1.00 50.31 109 PHE A CA 1
ATOM 867 C C . PHE A 1 109 ? -0.529 6.350 10.999 1.00 50.31 109 PHE A C 1
ATOM 869 O O . PHE A 1 109 ? -1.327 7.120 10.464 1.00 50.31 109 PHE A O 1
ATOM 876 N N . ALA A 1 110 ? -0.353 5.094 10.595 1.00 50.31 110 ALA A N 1
ATOM 877 C CA . ALA A 1 110 ? -1.490 4.440 9.999 1.00 50.31 110 ALA A CA 1
ATOM 878 C C . ALA A 1 110 ? -2.637 4.588 11.007 1.00 50.31 110 ALA A C 1
ATOM 880 O O . ALA A 1 110 ? -2.597 4.022 12.095 1.00 50.31 110 ALA A O 1
ATOM 881 N N . ARG A 1 111 ? -3.644 5.401 10.669 1.00 54.44 111 ARG A N 1
ATOM 882 C CA . ARG A 1 111 ? -4.858 5.589 11.485 1.00 54.44 111 ARG A CA 1
ATOM 883 C C . ARG A 1 111 ? -5.637 4.275 11.662 1.00 54.44 111 ARG A C 1
ATOM 885 O O . ARG A 1 111 ? -6.651 4.256 12.345 1.00 54.44 111 ARG A O 1
ATOM 892 N N . HIS A 1 112 ? -5.155 3.205 11.033 1.00 63.88 112 HIS A N 1
ATOM 893 C CA . HIS A 1 112 ? -5.698 1.874 11.072 1.00 63.88 112 HIS A CA 1
ATOM 894 C C . HIS A 1 112 ? -5.160 1.080 12.264 1.00 63.88 112 HIS A C 1
ATOM 896 O O . HIS A 1 112 ? -3.985 0.694 12.320 1.00 63.88 112 HIS A O 1
ATOM 902 N N . GLU A 1 113 ? -6.067 0.801 13.192 1.00 64.38 113 GLU A N 1
ATOM 903 C CA . GLU A 1 113 ? -5.879 -0.173 14.259 1.00 64.38 113 GLU A CA 1
ATOM 904 C C . GLU A 1 113 ? -5.514 -1.541 13.656 1.00 64.38 113 GLU A C 1
ATOM 906 O O . GLU A 1 113 ? -6.143 -1.981 12.700 1.00 64.38 113 GLU A O 1
ATOM 911 N N . GLY A 1 114 ? -4.458 -2.191 14.151 1.00 68.69 114 GLY A N 1
ATOM 912 C CA . GLY A 1 114 ? -3.994 -3.480 13.612 1.00 68.69 114 GLY A CA 1
ATOM 913 C C . GLY A 1 114 ? -2.977 -3.403 12.463 1.00 68.69 114 GLY A C 1
ATOM 914 O O . GLY A 1 114 ? -2.584 -4.442 11.934 1.00 68.69 114 GLY A O 1
ATOM 915 N N . SER A 1 115 ? -2.495 -2.210 12.096 1.00 77.31 115 SER A N 1
ATOM 916 C CA . SER A 1 115 ? -1.387 -2.090 11.138 1.00 77.31 115 SER A CA 1
ATOM 917 C C . SER A 1 115 ? -0.085 -2.739 11.645 1.00 77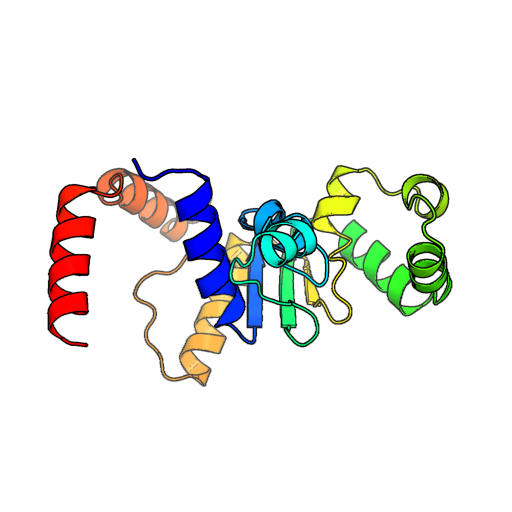.31 115 SER A C 1
ATOM 919 O O . SER A 1 115 ? 0.243 -2.687 12.834 1.00 77.31 115 SER A O 1
ATOM 921 N N . ILE A 1 116 ? 0.678 -3.358 10.739 1.00 81.75 116 ILE A N 1
ATOM 922 C CA . ILE A 1 116 ? 1.915 -4.096 11.035 1.00 81.75 116 ILE A CA 1
ATOM 923 C C . ILE A 1 116 ? 3.111 -3.361 10.408 1.00 81.75 116 ILE A C 1
ATOM 925 O O . ILE A 1 116 ? 3.273 -3.407 9.186 1.00 81.75 116 ILE A O 1
ATOM 929 N N . PRO A 1 117 ? 3.971 -2.696 11.201 1.00 79.50 117 PRO A N 1
ATOM 930 C CA . PRO A 1 117 ? 5.173 -2.057 10.696 1.00 79.50 117 PRO A CA 1
ATOM 931 C C . PRO A 1 117 ? 6.318 -3.064 10.570 1.00 79.50 117 PRO A C 1
ATOM 933 O O . PRO A 1 117 ? 6.594 -3.859 11.472 1.00 79.50 117 PRO A O 1
ATOM 936 N N . ILE A 1 118 ? 7.033 -2.972 9.458 1.00 82.81 118 ILE A N 1
ATOM 937 C CA . ILE A 1 118 ? 8.269 -3.685 9.172 1.00 82.81 118 ILE A CA 1
ATOM 938 C C . ILE A 1 118 ? 9.354 -2.630 8.982 1.00 82.81 118 ILE A C 1
ATOM 940 O O . ILE A 1 118 ? 9.262 -1.807 8.073 1.00 82.81 118 ILE A O 1
ATOM 944 N N . ILE A 1 119 ? 10.371 -2.671 9.847 1.00 81.12 119 ILE A N 1
ATOM 945 C CA . ILE A 1 119 ? 11.549 -1.811 9.716 1.00 81.12 119 ILE A CA 1
ATOM 946 C C . ILE A 1 119 ? 12.563 -2.513 8.827 1.00 81.12 119 ILE A C 1
ATOM 948 O O . ILE A 1 119 ? 13.027 -3.602 9.169 1.00 81.12 119 ILE A O 1
ATOM 952 N N . GLY A 1 120 ? 12.916 -1.884 7.715 1.00 80.69 120 GLY A N 1
ATOM 953 C CA . GLY A 1 120 ? 13.965 -2.371 6.830 1.00 80.69 120 GLY A CA 1
ATOM 954 C C . GLY A 1 120 ? 13.911 -1.730 5.454 1.00 80.69 120 GLY A C 1
ATOM 955 O O . GLY A 1 120 ? 12.917 -1.106 5.076 1.00 80.69 120 GLY A O 1
ATOM 956 N N . ASP A 1 121 ? 14.998 -1.882 4.699 1.00 83.06 121 ASP A N 1
ATOM 957 C CA . ASP A 1 121 ? 15.038 -1.407 3.321 1.00 83.06 121 ASP A CA 1
ATOM 958 C C . ASP A 1 121 ? 14.018 -2.183 2.491 1.00 83.06 121 ASP A C 1
ATOM 960 O O . ASP A 1 121 ? 14.001 -3.415 2.485 1.00 83.06 121 ASP A O 1
ATOM 964 N N . ILE A 1 122 ? 13.150 -1.465 1.779 1.00 81.75 122 ILE A N 1
ATOM 965 C CA . ILE A 1 122 ? 12.115 -2.084 0.945 1.00 81.75 122 ILE A CA 1
ATOM 966 C C . ILE A 1 122 ? 12.720 -3.046 -0.083 1.00 81.75 122 ILE A C 1
ATOM 968 O O . ILE A 1 122 ? 12.161 -4.113 -0.323 1.00 81.75 122 ILE A O 1
ATOM 972 N N . GLY A 1 123 ? 13.864 -2.697 -0.669 1.00 84.50 123 GLY A N 1
ATOM 973 C CA . GLY A 1 123 ? 14.546 -3.512 -1.660 1.00 84.50 123 GLY A CA 1
ATOM 974 C C . GLY A 1 123 ? 15.138 -4.800 -1.094 1.00 84.50 123 GLY A C 1
ATOM 975 O O . GLY A 1 123 ? 15.441 -5.702 -1.872 1.00 84.50 123 GLY A O 1
ATOM 976 N N . GLU A 1 124 ? 15.271 -4.906 0.228 1.00 86.94 124 GLU A N 1
ATOM 977 C CA . GLU A 1 124 ? 15.717 -6.109 0.935 1.00 86.94 124 GLU A CA 1
ATOM 978 C C . GLU A 1 124 ? 14.536 -6.899 1.517 1.00 86.94 124 GLU A C 1
ATOM 980 O O . GLU A 1 124 ? 14.464 -8.121 1.379 1.00 86.94 124 GLU A O 1
ATOM 985 N N . VAL A 1 125 ? 13.568 -6.205 2.121 1.00 89.38 125 VAL A N 1
ATOM 986 C CA . VAL A 1 125 ? 12.392 -6.811 2.762 1.00 89.38 125 VAL A CA 1
ATOM 987 C C . VAL A 1 125 ? 11.426 -7.391 1.730 1.00 89.38 125 VAL A C 1
ATOM 989 O O . VAL A 1 125 ? 10.950 -8.519 1.893 1.00 89.38 125 VAL A O 1
ATOM 992 N N . TRP A 1 126 ? 11.117 -6.636 0.670 1.00 88.62 126 TRP A N 1
ATOM 993 C CA . TRP A 1 126 ? 10.121 -7.035 -0.324 1.00 88.62 126 TRP A CA 1
ATOM 994 C C . TRP A 1 126 ? 10.462 -8.356 -1.026 1.00 88.62 126 TRP A C 1
ATOM 996 O O . TRP A 1 126 ? 9.582 -9.218 -1.035 1.00 88.62 126 TRP A O 1
ATOM 1006 N N . PRO A 1 127 ? 11.688 -8.595 -1.547 1.00 90.44 127 PRO A N 1
ATOM 1007 C CA . PRO A 1 127 ? 12.020 -9.874 -2.175 1.00 90.44 127 PRO A CA 1
ATOM 1008 C C . PRO A 1 127 ? 11.725 -11.085 -1.289 1.00 90.44 127 PRO A C 1
ATOM 1010 O O . PRO A 1 127 ? 11.160 -12.076 -1.751 1.00 90.44 127 PRO A O 1
ATOM 1013 N N . VAL A 1 128 ? 12.070 -10.996 -0.000 1.00 91.62 128 VAL A N 1
ATOM 1014 C CA . VAL A 1 128 ? 11.866 -12.085 0.963 1.00 91.62 128 VAL A CA 1
ATOM 1015 C C . VAL A 1 128 ? 10.377 -12.303 1.228 1.00 91.62 128 VAL A C 1
ATOM 1017 O O . VAL A 1 128 ? 9.906 -13.444 1.209 1.00 91.62 128 VAL A O 1
ATOM 1020 N N . LEU A 1 129 ? 9.629 -11.220 1.459 1.00 90.62 129 LEU A N 1
ATOM 1021 C CA . LEU A 1 129 ? 8.192 -11.270 1.728 1.00 90.62 129 LEU A CA 1
ATOM 1022 C C . LEU A 1 129 ? 7.409 -11.789 0.518 1.00 90.62 129 LEU A C 1
ATOM 1024 O O . LEU A 1 129 ? 6.575 -12.687 0.660 1.00 90.62 129 LEU A O 1
ATOM 1028 N N . ALA A 1 130 ? 7.695 -11.252 -0.666 1.00 90.56 130 ALA A N 1
ATOM 1029 C CA . ALA A 1 130 ? 7.037 -11.614 -1.910 1.00 90.56 130 ALA A CA 1
ATOM 1030 C C . ALA A 1 130 ? 7.325 -13.072 -2.275 1.00 90.56 130 ALA A C 1
ATOM 1032 O O . ALA A 1 130 ? 6.391 -13.813 -2.564 1.00 90.56 130 ALA A O 1
ATOM 1033 N N . TRP A 1 131 ? 8.581 -13.523 -2.177 1.00 92.88 131 TRP A N 1
ATOM 1034 C CA . TRP A 1 131 ? 8.942 -14.913 -2.467 1.00 92.88 131 TRP A CA 1
ATOM 1035 C C . TRP A 1 131 ? 8.252 -15.908 -1.525 1.00 92.88 131 TRP A C 1
ATOM 1037 O O . TRP A 1 131 ? 7.680 -16.898 -1.986 1.00 92.88 131 TRP A O 1
ATOM 1047 N N . LYS A 1 132 ? 8.251 -15.638 -0.211 1.00 94.06 132 LYS A N 1
ATOM 1048 C CA . LYS A 1 132 ? 7.570 -16.493 0.777 1.00 94.06 132 LYS A CA 1
ATOM 1049 C C . LYS A 1 132 ? 6.063 -16.539 0.540 1.00 94.06 132 LYS A C 1
ATOM 1051 O O . LYS A 1 132 ? 5.487 -17.623 0.538 1.00 94.06 132 LYS A O 1
ATOM 1056 N N . THR A 1 133 ? 5.442 -15.382 0.314 1.00 91.12 133 THR A N 1
ATOM 1057 C CA . THR A 1 133 ? 3.998 -15.272 0.060 1.00 91.12 133 THR A CA 1
ATOM 1058 C C . THR A 1 133 ? 3.612 -15.991 -1.227 1.00 91.12 133 THR A C 1
ATOM 1060 O O . THR A 1 133 ? 2.695 -16.805 -1.224 1.00 91.12 133 THR A O 1
ATOM 1063 N N . ALA A 1 134 ? 4.353 -15.759 -2.311 1.00 92.88 134 ALA A N 1
ATOM 1064 C CA . ALA A 1 134 ? 4.113 -16.403 -3.594 1.00 92.88 134 ALA A CA 1
ATOM 1065 C C . ALA A 1 134 ? 4.236 -17.928 -3.499 1.00 92.88 134 ALA A C 1
ATOM 1067 O O . ALA A 1 134 ? 3.365 -18.653 -3.973 1.00 92.88 134 ALA A O 1
ATOM 1068 N N . SER A 1 135 ? 5.267 -18.408 -2.797 1.00 94.00 135 SER A N 1
ATOM 1069 C CA . SER A 1 135 ? 5.475 -19.837 -2.549 1.00 94.00 135 SER A CA 1
ATOM 1070 C C . SER A 1 135 ? 4.342 -20.449 -1.722 1.00 94.00 135 SER A C 1
ATOM 1072 O O . SER A 1 135 ? 3.860 -21.526 -2.054 1.00 94.00 135 SER A O 1
ATOM 1074 N N . ALA A 1 136 ? 3.891 -19.762 -0.668 1.00 94.81 136 ALA A N 1
ATOM 1075 C CA . ALA A 1 136 ? 2.801 -20.233 0.185 1.00 94.81 136 ALA A CA 1
ATOM 1076 C C . ALA A 1 136 ? 1.448 -20.272 -0.545 1.00 94.81 136 ALA A C 1
ATOM 1078 O O . ALA A 1 136 ? 0.637 -21.156 -0.285 1.00 94.81 136 ALA A O 1
ATOM 1079 N N . LEU A 1 137 ? 1.218 -19.333 -1.464 1.00 93.00 137 LEU A N 1
ATOM 1080 C CA . LEU A 1 137 ? -0.002 -19.251 -2.270 1.00 93.00 137 LEU A CA 1
ATOM 1081 C C . LEU A 1 137 ? 0.066 -20.078 -3.564 1.00 93.00 137 LEU A C 1
ATOM 1083 O O . LEU A 1 137 ? -0.941 -20.199 -4.257 1.00 93.00 137 LEU A O 1
ATOM 1087 N N . GLY A 1 138 ? 1.231 -20.633 -3.910 1.00 94.88 138 GLY A N 1
ATOM 1088 C CA . GLY A 1 138 ? 1.433 -21.369 -5.158 1.00 94.88 138 GLY A CA 1
ATOM 1089 C C . GLY A 1 138 ? 1.324 -20.497 -6.414 1.00 94.88 138 GLY A C 1
ATOM 1090 O O . GLY A 1 138 ? 0.921 -20.992 -7.464 1.00 94.88 138 GLY A O 1
ATOM 1091 N N . VAL A 1 139 ? 1.657 -19.206 -6.318 1.00 93.62 139 VAL A N 1
ATOM 1092 C CA . VAL A 1 139 ? 1.605 -18.260 -7.443 1.00 93.62 139 VAL A CA 1
ATOM 1093 C C . VAL A 1 139 ? 3.003 -17.943 -7.962 1.00 93.62 139 VAL A C 1
ATOM 1095 O O . VAL A 1 139 ? 3.962 -17.841 -7.198 1.00 93.62 139 VAL A O 1
ATOM 1098 N N . SER A 1 140 ? 3.128 -17.764 -9.275 1.00 91.88 140 SER A N 1
ATOM 1099 C CA . SER A 1 140 ? 4.348 -17.244 -9.892 1.00 91.88 140 SER A CA 1
ATOM 1100 C C . SER A 1 140 ? 4.334 -15.720 -9.889 1.00 91.88 140 SER A C 1
ATOM 1102 O O . SER A 1 140 ? 3.315 -15.100 -10.187 1.00 91.88 140 SER A O 1
ATOM 1104 N N . LEU A 1 141 ? 5.479 -15.113 -9.586 1.00 88.56 141 LEU A N 1
ATOM 1105 C CA . LEU A 1 141 ? 5.661 -13.671 -9.705 1.00 88.56 141 LEU A CA 1
ATOM 1106 C C . LEU A 1 141 ? 6.237 -13.350 -11.083 1.00 88.56 141 LEU A C 1
ATOM 1108 O O . LEU A 1 141 ? 7.348 -13.770 -11.397 1.00 88.56 141 LEU A O 1
ATOM 1112 N N . ASP A 1 142 ? 5.503 -12.573 -11.877 1.00 86.75 142 ASP A N 1
ATOM 1113 C CA . ASP A 1 142 ? 5.972 -12.101 -13.190 1.00 86.75 142 ASP A CA 1
ATOM 1114 C C . ASP A 1 142 ? 7.053 -11.015 -13.073 1.00 86.75 142 ASP A C 1
ATOM 1116 O O . ASP A 1 142 ? 7.773 -10.723 -14.028 1.00 86.75 142 ASP A O 1
ATOM 1120 N N . PHE A 1 143 ? 7.155 -10.387 -11.900 1.00 86.19 143 PHE A N 1
ATOM 1121 C CA . PHE A 1 143 ? 8.079 -9.299 -11.623 1.00 86.19 143 PHE A CA 1
ATOM 1122 C C . PHE A 1 143 ? 8.476 -9.296 -10.144 1.00 86.19 143 PHE A C 1
ATOM 1124 O O . PHE A 1 143 ? 7.630 -9.488 -9.268 1.00 86.19 143 PHE A O 1
ATOM 1131 N N . MET A 1 144 ? 9.755 -9.041 -9.865 1.00 87.56 144 MET A N 1
ATOM 1132 C CA . MET A 1 144 ? 10.290 -8.910 -8.512 1.00 87.56 144 MET A CA 1
ATOM 1133 C C . MET A 1 144 ? 11.091 -7.617 -8.386 1.00 87.56 144 MET A C 1
ATOM 1135 O O . MET A 1 144 ? 11.936 -7.323 -9.232 1.00 87.56 144 MET A O 1
ATOM 1139 N N . SER A 1 145 ? 10.843 -6.877 -7.304 1.00 84.75 145 SER A N 1
ATOM 1140 C CA . SER A 1 145 ? 11.608 -5.677 -6.971 1.00 84.75 145 SER A CA 1
ATOM 1141 C C . SER A 1 145 ? 12.794 -6.009 -6.077 1.00 84.75 145 SER A C 1
ATOM 1143 O O . SER A 1 145 ? 12.605 -6.708 -5.087 1.00 84.75 145 SER A O 1
ATOM 1145 N N . TYR A 1 146 ? 13.972 -5.459 -6.382 1.00 87.44 146 TYR A N 1
ATOM 1146 C CA . TYR A 1 146 ? 15.215 -5.641 -5.617 1.00 87.44 146 TYR A CA 1
ATOM 1147 C C . TYR A 1 146 ? 15.835 -4.299 -5.204 1.00 87.44 146 TYR A C 1
ATOM 1149 O O . TYR A 1 146 ? 15.553 -3.258 -5.808 1.00 87.44 146 TYR A O 1
ATOM 1157 N N . ALA A 1 147 ? 16.719 -4.320 -4.203 1.00 87.75 147 ALA A N 1
ATOM 1158 C CA . ALA A 1 147 ? 17.468 -3.146 -3.760 1.00 87.75 147 ALA A CA 1
ATOM 1159 C C . ALA A 1 147 ? 18.322 -2.554 -4.889 1.00 87.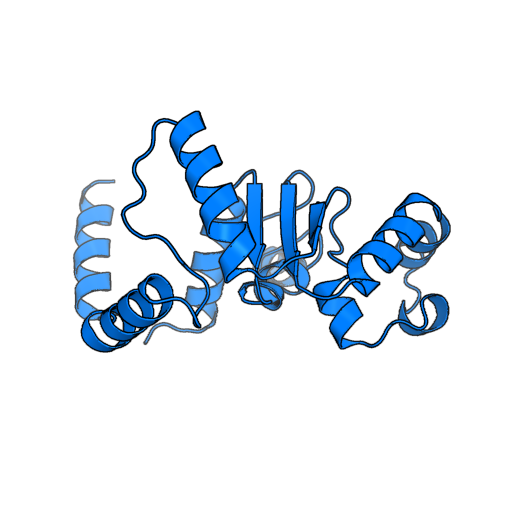75 147 ALA A C 1
ATOM 1161 O O . ALA A 1 147 ? 19.088 -3.258 -5.543 1.00 87.75 147 ALA A O 1
ATOM 1162 N N . GLN A 1 148 ? 18.227 -1.239 -5.108 1.00 84.38 148 GLN A N 1
ATOM 1163 C CA . GLN A 1 148 ? 18.776 -0.581 -6.307 1.00 84.38 148 GLN A CA 1
ATOM 1164 C C . GLN A 1 148 ? 20.299 -0.701 -6.466 1.00 84.38 148 GLN A C 1
ATOM 1166 O O . GLN A 1 148 ? 20.813 -0.550 -7.572 1.00 84.38 148 GLN A O 1
ATOM 1171 N N . HIS A 1 149 ? 21.025 -0.936 -5.374 1.00 86.31 149 HIS A N 1
ATOM 1172 C CA . HIS A 1 149 ? 22.479 -1.066 -5.393 1.00 86.31 149 HIS A CA 1
ATOM 1173 C C . HIS A 1 149 ? 22.952 -2.459 -5.855 1.00 86.31 149 HIS A C 1
ATOM 1175 O O . HIS A 1 149 ? 24.105 -2.594 -6.270 1.00 86.31 149 HIS A O 1
ATOM 1181 N N . THR A 1 150 ? 22.072 -3.465 -5.818 1.00 90.62 150 THR A N 1
ATOM 1182 C CA . THR A 1 150 ? 22.333 -4.830 -6.308 1.00 90.62 150 THR A CA 1
ATOM 1183 C C . THR A 1 150 ? 22.327 -4.881 -7.833 1.00 90.62 150 THR A C 1
ATOM 1185 O O . THR A 1 150 ? 21.796 -3.986 -8.498 1.00 90.62 150 THR A O 1
ATOM 1188 N N . ASP A 1 151 ? 22.915 -5.925 -8.409 1.00 93.06 151 ASP A N 1
ATOM 1189 C CA . ASP A 1 151 ? 22.949 -6.075 -9.864 1.00 93.06 151 ASP A CA 1
ATOM 1190 C C . ASP A 1 151 ? 21.559 -6.413 -10.422 1.00 93.06 151 ASP A C 1
ATOM 1192 O O . ASP A 1 151 ? 21.163 -5.878 -11.460 1.00 93.06 151 ASP A O 1
ATOM 1196 N N . GLU A 1 152 ? 20.760 -7.175 -9.676 1.00 90.62 152 GLU A N 1
ATOM 1197 C CA . GLU A 1 152 ? 19.349 -7.434 -9.960 1.00 90.62 152 GLU A CA 1
ATOM 1198 C C . GLU A 1 152 ? 18.529 -6.137 -9.933 1.00 90.62 152 GLU A C 1
ATOM 1200 O O . GLU A 1 152 ? 17.718 -5.888 -10.828 1.00 90.62 152 GLU A O 1
ATOM 1205 N N . GLY A 1 153 ? 18.771 -5.266 -8.948 1.00 90.94 153 GLY A N 1
ATOM 1206 C CA . GLY A 1 153 ? 18.114 -3.963 -8.838 1.00 90.94 153 GLY A CA 1
ATOM 1207 C C . GLY A 1 153 ? 18.454 -3.019 -9.992 1.00 90.94 153 GLY A C 1
ATOM 1208 O O . GLY A 1 153 ? 17.566 -2.341 -10.521 1.00 90.94 153 GLY A O 1
ATOM 1209 N N . LYS A 1 154 ? 19.717 -2.999 -10.437 1.00 92.81 154 LYS A N 1
ATOM 1210 C CA . LYS A 1 154 ? 20.137 -2.238 -11.627 1.00 92.81 154 LYS A CA 1
ATOM 1211 C C . LYS A 1 154 ? 19.469 -2.776 -12.891 1.00 92.81 154 LYS A C 1
ATOM 1213 O O . LYS A 1 154 ? 18.879 -1.993 -13.634 1.00 92.81 154 LYS A O 1
ATOM 1218 N N . ALA A 1 155 ? 19.488 -4.096 -13.093 1.00 91.81 155 ALA A N 1
ATOM 1219 C CA . ALA A 1 155 ? 18.861 -4.743 -14.244 1.00 91.81 155 ALA A CA 1
ATOM 1220 C C . ALA A 1 155 ? 17.348 -4.479 -14.298 1.00 91.81 155 ALA A C 1
ATOM 1222 O O . ALA A 1 155 ? 16.809 -4.136 -15.352 1.00 91.81 155 ALA A O 1
ATOM 1223 N N . MET A 1 156 ? 16.670 -4.561 -13.150 1.00 91.62 156 MET A N 1
ATOM 1224 C CA . MET A 1 156 ? 15.261 -4.200 -13.008 1.00 91.62 156 MET A CA 1
ATOM 1225 C C . MET A 1 156 ? 15.014 -2.743 -13.417 1.00 91.62 156 MET A C 1
ATOM 1227 O O . MET A 1 156 ? 14.104 -2.467 -14.197 1.00 91.62 156 MET A O 1
ATOM 1231 N N . ARG A 1 157 ? 15.810 -1.795 -12.905 1.00 89.88 157 ARG A N 1
ATOM 1232 C CA . ARG A 1 157 ? 15.663 -0.370 -13.235 1.00 89.88 157 ARG A CA 1
ATOM 1233 C C . ARG A 1 157 ? 15.835 -0.124 -14.733 1.00 89.88 157 ARG A C 1
ATOM 1235 O O . ARG A 1 157 ? 15.039 0.604 -15.324 1.00 89.88 157 ARG A O 1
ATOM 1242 N N . ASP A 1 158 ? 16.842 -0.735 -15.343 1.00 92.31 158 ASP A N 1
ATOM 1243 C CA . ASP A 1 158 ? 17.103 -0.583 -16.773 1.00 92.31 158 ASP A CA 1
ATOM 1244 C C . ASP A 1 158 ? 15.965 -1.184 -17.614 1.00 92.31 158 ASP A C 1
ATOM 1246 O O . ASP A 1 158 ? 15.527 -0.574 -18.594 1.00 92.31 158 ASP A O 1
ATOM 1250 N N . TRP A 1 159 ? 15.408 -2.323 -17.186 1.00 92.50 159 TRP A N 1
ATOM 1251 C CA . TRP A 1 159 ? 14.203 -2.898 -17.782 1.00 92.50 159 TRP A CA 1
ATOM 1252 C C . TRP A 1 159 ? 13.003 -1.950 -17.673 1.00 92.50 159 TRP A C 1
ATOM 1254 O O . TRP A 1 159 ? 12.351 -1.690 -18.683 1.00 92.50 159 TRP A O 1
ATOM 1264 N N . ILE A 1 160 ? 12.745 -1.361 -16.496 1.00 89.00 160 ILE A N 1
ATOM 1265 C CA . ILE A 1 160 ? 11.640 -0.405 -16.296 1.00 89.00 160 ILE A CA 1
ATOM 1266 C C . ILE A 1 160 ? 11.770 0.769 -17.267 1.00 89.00 160 ILE A C 1
ATOM 1268 O O . ILE A 1 160 ? 10.812 1.105 -17.961 1.00 89.00 160 ILE A O 1
ATOM 1272 N N . VAL A 1 161 ? 12.958 1.377 -17.348 1.00 90.25 161 VAL A N 1
ATOM 1273 C CA . VAL A 1 161 ? 13.225 2.525 -18.232 1.00 90.25 161 VAL A CA 1
ATOM 1274 C C . VAL A 1 161 ? 12.978 2.172 -19.700 1.00 90.25 161 VAL A C 1
ATOM 1276 O O . VAL A 1 161 ? 12.492 3.001 -20.474 1.00 90.25 161 VAL A O 1
ATOM 1279 N N . LYS A 1 162 ? 13.306 0.943 -20.098 1.00 92.19 162 LYS A N 1
ATOM 1280 C CA . LYS A 1 162 ? 13.181 0.483 -21.479 1.00 92.19 162 LYS A CA 1
ATOM 1281 C C . LYS A 1 162 ? 11.746 0.092 -21.852 1.00 92.19 162 LYS A C 1
ATOM 1283 O O . LYS A 1 162 ? 11.272 0.464 -22.934 1.00 92.19 162 LYS A O 1
ATOM 1288 N N . GLU A 1 163 ? 11.068 -0.642 -20.974 1.00 89.94 163 GLU A N 1
ATOM 1289 C CA . GLU A 1 163 ? 9.834 -1.371 -21.282 1.00 89.94 163 GLU A CA 1
ATOM 1290 C C . GLU A 1 163 ? 8.565 -0.674 -20.766 1.00 89.94 163 GLU A C 1
ATOM 1292 O O . GLU A 1 163 ? 7.516 -0.744 -21.413 1.00 89.94 163 GLU A O 1
ATOM 1297 N N . VAL A 1 164 ? 8.624 0.055 -19.644 1.00 86.69 164 VAL A N 1
ATOM 1298 C CA . VAL A 1 164 ? 7.433 0.700 -19.069 1.00 86.69 164 VAL A CA 1
ATOM 1299 C C . VAL A 1 164 ? 7.101 1.975 -19.842 1.00 86.69 164 VAL A C 1
ATOM 1301 O O . VAL A 1 164 ? 7.864 2.940 -19.888 1.00 86.69 164 VAL A O 1
ATOM 1304 N N . ARG A 1 165 ? 5.918 1.995 -20.465 1.00 84.62 165 ARG A N 1
ATOM 1305 C CA . ARG A 1 165 ? 5.411 3.127 -21.254 1.00 84.62 165 ARG A CA 1
ATOM 1306 C C . ARG A 1 165 ? 4.157 3.724 -20.619 1.00 84.62 165 ARG A C 1
ATOM 1308 O O . ARG A 1 165 ? 3.389 2.995 -19.990 1.00 84.62 165 ARG A O 1
ATOM 1315 N N . PRO A 1 166 ? 3.894 5.029 -20.819 1.00 80.81 166 PRO A N 1
ATOM 1316 C CA . PRO A 1 166 ? 2.644 5.636 -20.387 1.00 80.81 166 PRO A CA 1
ATOM 1317 C C . PRO A 1 166 ? 1.432 4.871 -20.919 1.00 80.81 166 PRO A C 1
ATOM 1319 O O . PRO A 1 166 ? 1.405 4.425 -22.070 1.00 80.81 166 PRO A O 1
ATOM 1322 N N . VAL A 1 167 ? 0.402 4.760 -20.084 1.00 75.69 167 VAL A N 1
ATOM 1323 C CA . VAL A 1 167 ? -0.827 4.045 -20.427 1.00 75.69 167 VAL A CA 1
ATOM 1324 C C . VAL A 1 167 ? -1.472 4.650 -21.682 1.00 75.69 167 VAL A C 1
ATOM 1326 O O . VAL A 1 167 ? -1.785 5.844 -21.741 1.00 75.69 167 VAL A O 1
ATOM 1329 N N . SER A 1 168 ? -1.716 3.812 -22.692 1.00 81.81 168 SER A N 1
ATOM 1330 C CA . SER A 1 168 ? -2.398 4.220 -23.922 1.00 81.81 168 SER A CA 1
ATOM 1331 C C . SER A 1 168 ? -3.909 4.274 -23.706 1.00 81.81 168 SER A C 1
ATOM 1333 O O . SER A 1 168 ? -4.556 3.240 -23.553 1.00 81.81 168 SER A O 1
ATOM 1335 N N . ARG A 1 169 ? -4.487 5.483 -23.759 1.00 76.50 169 ARG A N 1
ATOM 1336 C CA . ARG A 1 169 ? -5.942 5.692 -23.627 1.00 76.50 169 ARG A CA 1
ATOM 1337 C C . ARG A 1 169 ? -6.743 4.868 -24.639 1.00 76.50 169 ARG A C 1
ATOM 1339 O O . ARG A 1 169 ? -7.777 4.334 -24.268 1.00 76.50 169 ARG A O 1
ATOM 1346 N N . ARG A 1 170 ? -6.265 4.761 -25.886 1.00 84.62 170 ARG A N 1
ATOM 1347 C CA . ARG A 1 170 ? -6.939 3.988 -26.941 1.00 84.62 170 ARG A CA 1
ATOM 1348 C C . ARG A 1 170 ? -7.043 2.512 -26.552 1.00 84.62 170 ARG A C 1
ATOM 1350 O O . ARG A 1 170 ? -8.146 2.012 -26.430 1.00 84.62 170 ARG A O 1
ATOM 1357 N N . LYS A 1 171 ? -5.912 1.883 -26.205 1.00 81.44 171 LYS A N 1
ATOM 1358 C CA . LYS A 1 171 ? -5.883 0.477 -25.759 1.00 81.44 171 LYS A CA 1
ATOM 1359 C C . LYS A 1 171 ? -6.768 0.219 -24.532 1.00 81.44 171 LYS A C 1
ATOM 1361 O O . LYS A 1 171 ? -7.319 -0.866 -24.399 1.00 81.44 171 LYS A O 1
ATOM 1366 N N . LEU A 1 172 ? -6.874 1.200 -23.634 1.00 78.31 172 LEU A N 1
ATOM 1367 C CA . LEU A 1 172 ? -7.726 1.128 -22.444 1.00 78.31 172 LEU A CA 1
ATOM 1368 C C . LEU A 1 172 ? -9.215 1.093 -22.818 1.00 78.31 172 LEU A C 1
ATOM 1370 O O . LEU A 1 172 ? -9.949 0.262 -22.298 1.00 78.31 172 LEU A O 1
ATOM 1374 N N . LEU A 1 173 ? -9.638 1.971 -23.734 1.00 80.44 173 LEU A N 1
ATOM 1375 C CA . LEU A 1 173 ? -11.017 2.026 -24.229 1.00 80.44 173 LEU A CA 1
ATOM 1376 C C . LEU A 1 173 ? -11.377 0.782 -25.046 1.00 80.44 173 LEU A C 1
ATOM 1378 O O . LEU A 1 173 ? -12.455 0.235 -24.845 1.00 80.44 173 LEU A O 1
ATOM 1382 N N . ASP A 1 174 ? -10.462 0.311 -25.897 1.00 85.19 174 ASP A N 1
ATOM 1383 C CA . ASP A 1 174 ? -10.663 -0.897 -26.703 1.00 85.19 174 ASP A CA 1
ATOM 1384 C C . ASP A 1 174 ? -10.889 -2.120 -25.790 1.00 85.19 174 ASP A C 1
ATOM 1386 O O . ASP A 1 174 ? -11.901 -2.808 -25.909 1.00 85.19 174 ASP A O 1
ATOM 1390 N N . ARG A 1 175 ? -10.022 -2.323 -24.782 1.00 78.25 175 ARG A N 1
ATOM 1391 C CA . ARG A 1 175 ? -10.193 -3.395 -23.781 1.00 78.25 175 ARG A CA 1
ATOM 1392 C C . ARG A 1 175 ? -11.456 -3.236 -22.936 1.00 78.25 175 ARG A C 1
ATOM 1394 O O . ARG A 1 175 ? -12.104 -4.230 -22.628 1.00 78.25 175 ARG A O 1
ATOM 1401 N N . ALA A 1 176 ? -11.805 -2.016 -22.529 1.00 72.62 176 ALA A N 1
ATOM 1402 C CA . ALA A 1 176 ? -13.021 -1.781 -21.751 1.00 72.62 176 ALA A CA 1
ATOM 1403 C C . ALA A 1 176 ? -14.284 -2.132 -22.557 1.00 72.62 176 ALA A C 1
ATOM 1405 O O . ALA A 1 176 ? -15.212 -2.718 -22.005 1.00 72.62 176 ALA A O 1
ATOM 1406 N N . GLY A 1 177 ? -14.293 -1.838 -23.862 1.00 72.56 177 GLY A N 1
ATOM 1407 C CA . GLY A 1 177 ? -15.356 -2.258 -24.775 1.00 72.56 177 GLY A CA 1
ATOM 1408 C C . GLY A 1 177 ? -15.453 -3.780 -24.914 1.00 72.56 177 GLY A C 1
ATOM 1409 O O . GLY A 1 177 ? -16.550 -4.326 -24.871 1.00 72.56 177 GLY A O 1
ATOM 1410 N N . GLU A 1 178 ? -14.318 -4.479 -25.006 1.00 72.88 178 GLU A N 1
ATOM 1411 C CA . GLU A 1 178 ? -14.276 -5.949 -25.056 1.00 72.88 178 GLU A CA 1
ATOM 1412 C C . GLU A 1 178 ? -14.809 -6.610 -23.775 1.00 72.88 178 GLU A C 1
ATOM 1414 O O . GLU A 1 178 ? -15.500 -7.625 -23.852 1.00 72.88 178 GLU A O 1
ATOM 1419 N N . TYR A 1 179 ? -14.507 -6.048 -22.599 1.00 59.38 179 TYR A N 1
ATOM 1420 C CA . TYR A 1 179 ? -15.017 -6.554 -21.320 1.00 59.38 179 TYR A CA 1
ATOM 1421 C C . TYR A 1 179 ? -16.497 -6.215 -21.103 1.00 59.38 179 TYR A C 1
ATOM 1423 O O . TYR A 1 179 ? -17.239 -7.074 -20.638 1.00 59.38 179 TYR A O 1
ATOM 1431 N N . GLY A 1 180 ? -16.946 -5.017 -21.490 1.00 57.41 180 GLY A N 1
ATOM 1432 C CA . GLY A 1 180 ? -18.360 -4.627 -21.415 1.00 57.41 180 GLY A CA 1
ATOM 1433 C C . GLY A 1 180 ? -19.267 -5.375 -22.400 1.00 57.41 180 GLY A C 1
ATOM 1434 O O . GLY A 1 180 ? -20.464 -5.476 -22.173 1.00 57.41 180 GLY A O 1
ATOM 1435 N N . ALA A 1 181 ? -18.711 -5.939 -23.476 1.00 52.66 181 ALA A N 1
ATOM 1436 C CA . ALA A 1 181 ? -19.435 -6.819 -24.396 1.00 52.66 181 ALA A CA 1
ATOM 1437 C C . ALA A 1 181 ? -19.531 -8.280 -23.904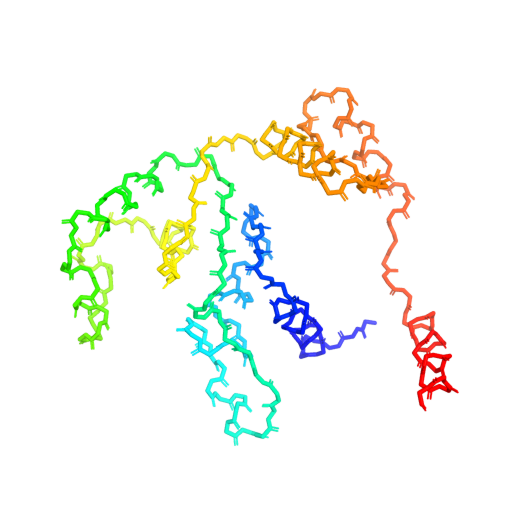 1.00 52.66 181 ALA A C 1
ATOM 1439 O O . ALA A 1 181 ? -20.211 -9.092 -24.531 1.00 52.66 181 ALA A O 1
ATOM 1440 N N . ARG A 1 182 ? -18.823 -8.633 -22.821 1.00 47.41 182 ARG A N 1
ATOM 1441 C CA . ARG A 1 182 ? -18.798 -9.978 -22.217 1.00 47.41 182 ARG A CA 1
ATOM 1442 C C . ARG A 1 182 ? -19.581 -10.076 -20.900 1.00 47.41 182 ARG A C 1
ATOM 1444 O O . ARG A 1 182 ? -19.625 -11.166 -20.333 1.00 47.41 182 ARG A O 1
ATOM 1451 N N . SER A 1 183 ? -20.150 -8.969 -20.421 1.00 41.09 183 SER A N 1
ATOM 1452 C CA . SER A 1 183 ? -20.991 -8.871 -19.217 1.00 41.09 183 SER A CA 1
ATOM 1453 C C . SER A 1 183 ? -22.470 -8.804 -19.557 1.00 41.09 183 SER A C 1
ATOM 1455 O O . SER A 1 183 ? -22.796 -7.987 -20.449 1.00 41.09 183 SER A O 1
#

pLDDT: mean 77.2, std 15.72, range [41.09, 94.94]

Sequence (183 aa):
SISIFERSKIIASMLESADVIIESAVVLTQEIHDGPFECYTGHGIWSWWKGLHTYSLKDKTLIRIDLDENLRKAQDLQKESALIQEAIDKGLPKTKISKIPFRMEMSAFARHEGSIPIIGDIGEVWPVLAWKTASALGVSLDFMSYAQHTDEGKAMRDWIVKEVRPVSRRKLLDRAGEYGARS

Foldseek 3Di:
DDDPVVVLVVVQVVLQPAQEAEDEDCPCLCSQQARCQEDARHNNVVCVVVVHHHHYCQRHEYEYEDQDPVLVVLVVCVVVDPPQVVCVVVVHDPCVPPVDDPVCCSRNPPVHDNYHYDHDDCQVVQQVVVVVVCVVVVHDDPDGHHDCVDPVNVVNVVCCVVPPDPDDPVVVVVVVVVVVVVD

Secondary structure (DSSP, 8-state):
---HHHHHHHHHHHHHH-SEEEEETTTTHHHHHS-TTBSSSSSHHHHHHTT---B--TT-EEEEEES-HHHHHHHHHHHH-HHHHHHHHTT--THHHH---HHHHHHH--SSTT-EEEES-HHHHHHHHHHHHHHHHT---S-----TTSHHHHHHHHHHHHH-----HHHHHHHHHHHHT--